Protein AF-A0A094JUB4-F1 (afdb_monomer_lite)

Sequence (177 aa):
MAPSSVPGLPHYHGRQYYSEINLELSYKVVDAVLDLVQTSGHVGSYTIAPINEAVGSNDLRTLGTDAALSQKAADWLLKYILGTIERVAAANPNILIMLQGSFRGEAFLAPKLPLSANLVIDTHIYYFAGRACDSDSVPLILEDVKHAQGSHTFPVMIGEWSIETEFNNRRDSRKQI

Foldseek 3Di:
DDDDDDPDDDPPPLVCFPDPVNLVVLVVVLLVVLVCLVPVVCVVVDAAASDDQDFNDPPPLCQLHPSRADPSRLVRVLVSVQSSQVSCVVSPQSHEYEYERNNPADQVCLVSDDLSHRYEYEHEDEAQDNNQDELVRQVCVVVVVVVNCHPVSHHYDDPYYDPAHNPHRDPVSVVVD

Structure (mmCIF, N/CA/C/O backbone):
data_AF-A0A094JUB4-F1
#
_entry.id   AF-A0A094JUB4-F1
#
loop_
_atom_site.group_PDB
_atom_site.id
_atom_site.type_symbol
_atom_site.label_atom_id
_atom_site.label_alt_id
_atom_site.label_comp_id
_atom_site.label_asym_id
_atom_site.label_entity_id
_atom_site.label_seq_id
_atom_site.pdbx_PDB_ins_code
_atom_site.Cartn_x
_atom_site.Cartn_y
_atom_site.Cartn_z
_atom_site.occupancy
_atom_site.B_iso_or_equiv
_atom_site.auth_seq_id
_atom_site.auth_comp_id
_atom_site.auth_asym_id
_atom_site.auth_atom_id
_atom_site.pdbx_PDB_model_num
ATOM 1 N N . MET A 1 1 ? -1.040 30.674 -0.600 1.00 32.66 1 MET A N 1
ATOM 2 C CA . MET A 1 1 ? -1.151 30.739 -2.074 1.00 32.66 1 MET A CA 1
ATOM 3 C C . MET A 1 1 ? -0.977 29.334 -2.613 1.00 32.66 1 MET A C 1
ATOM 5 O O . MET A 1 1 ? 0.078 28.755 -2.396 1.00 32.66 1 MET A O 1
ATOM 9 N N . ALA A 1 2 ? -2.013 28.759 -3.224 1.00 30.91 2 ALA A N 1
ATOM 10 C CA . ALA A 1 2 ? -1.868 27.511 -3.969 1.00 30.91 2 ALA A CA 1
ATOM 11 C C . ALA A 1 2 ? -1.143 27.814 -5.294 1.00 30.91 2 ALA A C 1
ATOM 13 O O . ALA A 1 2 ? -1.465 28.836 -5.906 1.00 30.91 2 ALA A O 1
ATOM 14 N N . PRO A 1 3 ? -0.174 26.997 -5.739 1.00 43.12 3 PRO A N 1
ATOM 15 C CA . PRO A 1 3 ? 0.448 27.214 -7.034 1.00 43.12 3 PRO A CA 1
ATOM 16 C C . PRO A 1 3 ? -0.572 26.959 -8.150 1.00 43.12 3 PRO A C 1
ATOM 18 O O . PRO A 1 3 ? -1.380 26.028 -8.089 1.00 43.12 3 PRO A O 1
ATOM 21 N N . SER A 1 4 ? -0.547 27.846 -9.140 1.00 37.78 4 SER A N 1
ATOM 22 C CA . SER A 1 4 ? -1.391 27.837 -10.328 1.00 37.78 4 SER A CA 1
ATOM 23 C C . SER A 1 4 ? -1.180 26.566 -11.152 1.00 37.78 4 SER A C 1
ATOM 25 O O . SER A 1 4 ? -0.055 26.135 -11.397 1.00 37.78 4 SER A O 1
ATOM 27 N N . SER A 1 5 ? -2.280 25.968 -11.606 1.00 39.31 5 SER A N 1
ATOM 28 C CA . SER A 1 5 ? -2.264 24.876 -12.576 1.00 39.31 5 SER A CA 1
ATOM 29 C C . SER A 1 5 ? -1.819 25.393 -13.944 1.00 39.31 5 SER A C 1
ATOM 31 O O . SER A 1 5 ? -2.438 26.312 -14.483 1.00 39.31 5 SER A O 1
ATOM 33 N N . VAL A 1 6 ? -0.784 24.782 -14.519 1.00 37.06 6 VAL A N 1
ATOM 34 C CA . VAL A 1 6 ? -0.421 24.959 -15.932 1.00 37.06 6 VAL A CA 1
ATOM 35 C C . VAL A 1 6 ? -1.463 24.221 -16.792 1.00 37.06 6 VAL A C 1
ATOM 37 O O . VAL A 1 6 ? -1.716 23.043 -16.527 1.00 37.06 6 VAL A O 1
ATOM 40 N N . PRO A 1 7 ? -2.099 24.860 -17.791 1.00 32.84 7 PRO A N 1
ATOM 41 C CA . PRO A 1 7 ? -3.055 24.185 -18.668 1.00 32.84 7 PRO A CA 1
ATOM 42 C C . PRO A 1 7 ? -2.325 23.220 -19.617 1.00 32.84 7 PRO A C 1
ATOM 44 O O . PRO A 1 7 ? -1.373 23.631 -20.276 1.00 32.84 7 PRO A O 1
ATOM 47 N N . GLY A 1 8 ? -2.780 21.965 -19.718 1.00 33.75 8 GLY A N 1
ATOM 48 C CA . GLY A 1 8 ? -2.352 21.030 -20.776 1.00 33.75 8 GLY A CA 1
ATOM 49 C C . GLY A 1 8 ? -1.717 19.706 -20.334 1.00 33.75 8 GLY A C 1
ATOM 50 O O . GLY A 1 8 ? -1.423 18.879 -21.190 1.00 33.75 8 GLY A O 1
ATOM 51 N N . LEU A 1 9 ? -1.540 19.461 -19.035 1.00 35.66 9 LEU A N 1
ATOM 52 C CA . LEU A 1 9 ? -1.215 18.129 -18.506 1.00 35.66 9 LEU A CA 1
ATOM 53 C C . LEU A 1 9 ? -2.495 17.483 -17.950 1.00 35.66 9 LEU A C 1
ATOM 55 O O . LEU A 1 9 ? -3.328 18.220 -17.408 1.00 35.66 9 LEU A O 1
ATOM 59 N N . PRO A 1 10 ? -2.683 16.148 -18.066 1.00 36.50 10 PRO A N 1
ATOM 60 C CA . PRO A 1 10 ? -3.778 15.462 -17.382 1.00 36.50 10 PRO A CA 1
ATOM 61 C C . PRO A 1 10 ? -3.765 15.915 -15.925 1.00 36.50 10 PRO A C 1
ATOM 63 O O . PRO A 1 10 ? -2.688 16.026 -15.340 1.00 36.50 10 PRO A O 1
ATOM 66 N N . HIS A 1 11 ? -4.931 16.286 -15.394 1.00 37.84 11 HIS A N 1
ATOM 67 C CA . HIS A 1 11 ? -5.073 16.928 -14.091 1.00 37.84 11 HIS A CA 1
ATOM 68 C C . HIS A 1 11 ? -4.359 16.118 -13.000 1.00 37.84 11 HIS A C 1
ATOM 70 O O . HIS A 1 11 ? -4.930 15.215 -12.398 1.00 37.84 11 HIS A O 1
ATOM 76 N N . TYR A 1 12 ? -3.092 16.441 -12.743 1.00 47.91 12 TYR A N 1
ATOM 77 C CA . TYR A 1 12 ? -2.316 15.819 -11.686 1.00 47.91 12 TYR A CA 1
ATOM 78 C C . TYR A 1 12 ? -2.873 16.367 -10.376 1.00 47.91 12 TYR A C 1
ATOM 80 O O . TYR A 1 12 ? -2.586 17.494 -9.964 1.00 47.91 12 TYR A O 1
ATOM 88 N N . HIS A 1 13 ? -3.733 15.590 -9.725 1.00 60.84 13 HIS A N 1
ATOM 89 C CA . HIS A 1 13 ? -4.287 15.926 -8.419 1.00 60.84 13 HIS A CA 1
ATOM 90 C C . HIS A 1 13 ? -3.262 15.632 -7.306 1.00 60.84 13 HIS A C 1
ATOM 92 O O . HIS A 1 13 ? -3.573 14.993 -6.311 1.00 60.84 13 HIS A O 1
ATOM 98 N N . GLY A 1 14 ? -2.040 16.171 -7.416 1.00 59.00 14 GLY A N 1
ATOM 99 C CA . GLY A 1 14 ? -0.981 16.064 -6.395 1.00 59.00 14 GLY A CA 1
ATOM 100 C C . GLY A 1 14 ? -1.238 16.884 -5.119 1.00 59.00 14 GLY A C 1
ATOM 101 O O . GLY A 1 14 ? -0.355 17.035 -4.280 1.00 59.00 14 GLY A O 1
ATOM 102 N N . ARG A 1 15 ? -2.448 17.442 -4.959 1.00 65.94 15 ARG A N 1
ATOM 103 C CA . ARG A 1 15 ? -2.839 18.295 -3.821 1.00 65.94 15 ARG A CA 1
ATOM 104 C C . ARG A 1 15 ? -3.060 17.514 -2.522 1.00 65.94 15 ARG A C 1
ATOM 106 O O . ARG A 1 15 ? -3.370 18.127 -1.505 1.00 65.94 15 ARG A O 1
ATOM 113 N N . GLN A 1 16 ? -2.929 16.190 -2.547 1.00 72.81 16 GLN A N 1
ATOM 114 C CA . GLN A 1 16 ? -3.158 15.340 -1.379 1.00 72.81 16 GLN A CA 1
ATOM 115 C C . GLN A 1 16 ? -2.091 15.529 -0.291 1.00 72.81 16 GLN A C 1
ATOM 117 O O . GLN A 1 16 ? -2.392 15.445 0.899 1.00 72.81 16 GLN A O 1
ATOM 122 N N . TYR A 1 17 ? -0.853 15.840 -0.681 1.00 84.75 17 TYR A N 1
ATOM 123 C CA . TYR A 1 17 ? 0.238 16.050 0.266 1.00 84.75 17 TYR A CA 1
ATOM 124 C C . TYR A 1 17 ? 0.184 17.432 0.911 1.00 84.75 17 TYR A C 1
ATOM 126 O O . TYR A 1 17 ? -0.164 18.427 0.274 1.00 84.75 17 TYR A O 1
ATOM 134 N N . TYR A 1 18 ? 0.603 17.491 2.176 1.00 91.19 18 TYR A N 1
ATOM 135 C CA . TYR A 1 18 ? 0.784 18.731 2.942 1.00 91.19 18 TYR A CA 1
ATOM 136 C C . TYR A 1 18 ? -0.488 19.581 3.091 1.00 91.19 18 TYR A C 1
ATOM 138 O O . TYR A 1 18 ? -0.417 20.790 3.305 1.00 91.19 18 TYR A O 1
ATOM 146 N N . SER A 1 19 ? -1.654 18.948 2.968 1.00 93.38 19 SER A N 1
ATOM 147 C CA . SER A 1 19 ? -2.963 19.570 3.131 1.00 93.38 19 SER A CA 1
ATOM 148 C C . SER A 1 19 ? -3.697 18.881 4.271 1.00 93.38 19 SER A C 1
ATOM 150 O O . SER A 1 19 ? -4.192 17.767 4.110 1.00 93.38 19 SER A O 1
ATOM 152 N N . GLU A 1 20 ? -3.783 19.548 5.421 1.00 94.19 20 GLU A N 1
ATOM 153 C CA . GLU A 1 20 ? -4.537 19.031 6.572 1.00 94.19 20 GLU A CA 1
ATOM 154 C C . GLU A 1 20 ? -6.017 18.831 6.219 1.00 94.19 20 GLU A C 1
ATOM 156 O O . GLU A 1 20 ? -6.621 17.847 6.617 1.00 94.19 20 GLU A O 1
ATOM 161 N N . ILE A 1 21 ? -6.589 19.698 5.375 1.00 94.75 21 ILE A N 1
ATOM 162 C CA . ILE A 1 21 ? -7.970 19.542 4.896 1.00 94.75 21 ILE A CA 1
ATOM 163 C C . ILE A 1 21 ? -8.133 18.224 4.130 1.00 94.75 21 ILE A C 1
ATOM 165 O O . ILE A 1 21 ? -9.091 17.494 4.368 1.00 94.75 21 ILE A O 1
ATOM 169 N N . ASN A 1 22 ? -7.206 17.895 3.226 1.00 94.06 22 ASN A N 1
ATOM 170 C CA . ASN A 1 22 ? -7.299 16.653 2.453 1.00 94.06 22 ASN A CA 1
ATOM 171 C C . ASN A 1 22 ? -7.006 15.425 3.313 1.00 94.06 22 ASN A C 1
ATOM 173 O O . ASN A 1 22 ? -7.609 14.377 3.091 1.00 94.06 22 ASN A O 1
ATOM 177 N N . LEU A 1 23 ? -6.127 15.556 4.308 1.00 94.88 23 LEU A N 1
ATOM 178 C CA . LEU A 1 23 ? -5.876 14.504 5.286 1.00 94.88 23 LEU A CA 1
ATOM 179 C C . LEU A 1 23 ? -7.145 14.193 6.092 1.00 94.88 23 LEU A C 1
ATOM 181 O O . LEU A 1 23 ? -7.569 13.043 6.138 1.00 94.88 23 LEU A O 1
ATOM 185 N N . GLU A 1 24 ? -7.806 15.218 6.631 1.00 96.81 24 GLU A N 1
ATOM 186 C CA . GLU A 1 24 ? -9.068 15.068 7.363 1.00 96.81 24 GLU A CA 1
ATOM 187 C C . GLU A 1 24 ? -10.188 14.496 6.486 1.00 96.81 24 GLU A C 1
ATOM 189 O O . GLU A 1 24 ? -10.958 13.642 6.923 1.00 96.81 24 GLU A O 1
ATOM 194 N N . LEU A 1 25 ? -10.278 14.916 5.221 1.00 97.06 25 LEU A N 1
ATOM 195 C CA . LEU A 1 25 ? -11.221 14.317 4.273 1.00 97.06 25 LEU A CA 1
ATOM 196 C C . LEU A 1 25 ? -10.901 12.843 3.997 1.00 97.06 25 LEU A C 1
ATOM 198 O O . LEU A 1 25 ? -11.825 12.039 3.909 1.00 97.06 25 LEU A O 1
ATOM 202 N N . SER A 1 26 ? -9.621 12.477 3.910 1.00 97.06 26 SER A N 1
ATOM 203 C CA . SER A 1 26 ? -9.208 11.077 3.736 1.00 97.06 26 SER A CA 1
ATOM 204 C C . SER A 1 26 ? -9.620 10.235 4.941 1.00 97.06 26 SER A C 1
ATOM 206 O O . SER A 1 26 ? -10.167 9.151 4.768 1.00 97.06 26 SER A O 1
ATOM 208 N N . TYR A 1 27 ? -9.463 10.757 6.161 1.00 98.50 27 TYR A N 1
ATOM 209 C CA . TYR A 1 27 ? -9.940 10.072 7.362 1.00 98.50 27 TYR A CA 1
ATOM 210 C C . TYR A 1 27 ? -11.455 9.894 7.389 1.00 98.50 27 TYR A C 1
ATOM 212 O O . TYR A 1 27 ? -11.918 8.815 7.736 1.00 98.50 27 TYR A O 1
ATOM 220 N N . LYS A 1 28 ? -12.236 10.881 6.938 1.00 98.50 28 LYS A N 1
ATOM 221 C CA . LYS A 1 28 ? -13.693 10.709 6.810 1.00 98.50 28 LYS A CA 1
ATOM 222 C C . LYS A 1 28 ? -14.071 9.602 5.827 1.00 98.50 28 LYS A C 1
ATOM 224 O O . LYS A 1 28 ? -15.065 8.917 6.043 1.00 98.50 28 LYS A O 1
ATOM 229 N N . VAL A 1 29 ? -13.299 9.426 4.753 1.00 98.38 29 VAL A N 1
ATOM 230 C CA . VAL A 1 29 ? -13.498 8.313 3.812 1.00 98.38 29 VAL A CA 1
ATOM 231 C C . VAL A 1 29 ? -13.168 6.980 4.482 1.00 98.38 29 VAL A C 1
ATOM 233 O O . VAL A 1 29 ? -13.961 6.051 4.369 1.00 98.38 29 VAL A O 1
ATOM 236 N N . VAL A 1 30 ? -12.058 6.894 5.222 1.00 98.50 30 VAL A N 1
ATOM 237 C CA . VAL A 1 30 ? -11.712 5.701 6.016 1.00 98.50 30 VAL A CA 1
ATOM 238 C C . VAL A 1 30 ? -12.828 5.362 7.003 1.00 98.50 30 VAL A C 1
ATOM 240 O O . VAL A 1 30 ? -13.279 4.222 7.026 1.00 98.50 30 VAL A O 1
ATOM 243 N N . ASP A 1 31 ? -13.313 6.343 7.766 1.00 98.62 31 ASP A N 1
ATOM 244 C CA . ASP A 1 31 ? -14.377 6.151 8.754 1.00 98.62 31 ASP A CA 1
ATOM 245 C C . ASP A 1 31 ? -15.679 5.654 8.089 1.00 98.62 31 ASP A C 1
ATOM 247 O O . ASP A 1 31 ? -16.347 4.767 8.615 1.00 98.62 31 ASP A O 1
ATOM 251 N N . ALA A 1 32 ? -16.021 6.158 6.898 1.00 98.56 32 ALA A N 1
ATOM 252 C CA . ALA A 1 32 ? -17.194 5.702 6.148 1.00 98.56 32 ALA A CA 1
ATOM 253 C C . ALA A 1 32 ? -17.040 4.272 5.591 1.00 98.56 32 ALA A C 1
ATOM 255 O O . ALA A 1 32 ? -17.988 3.488 5.622 1.00 98.56 32 ALA A O 1
ATOM 256 N N . VAL A 1 33 ? -15.853 3.909 5.091 1.00 98.38 33 VAL A N 1
ATOM 257 C CA . VAL A 1 33 ? -15.556 2.531 4.652 1.00 98.38 33 VAL A CA 1
ATOM 258 C C . VAL A 1 33 ? -15.597 1.571 5.840 1.00 98.38 33 VAL A C 1
ATOM 260 O O . VAL A 1 33 ? -16.118 0.464 5.728 1.00 98.38 33 VAL A O 1
ATOM 263 N N . LEU A 1 34 ? -15.080 2.002 6.986 1.00 98.00 34 LEU A N 1
ATOM 264 C CA . LEU A 1 34 ? -15.097 1.238 8.222 1.00 98.00 34 LEU A CA 1
ATOM 265 C C . LEU A 1 34 ? -16.526 0.974 8.703 1.00 98.00 34 LEU A C 1
ATOM 267 O O . LEU A 1 34 ? -16.841 -0.165 9.039 1.00 98.00 34 LEU A O 1
ATOM 271 N N . ASP A 1 35 ? -17.399 1.982 8.663 1.00 98.06 35 ASP A N 1
ATOM 272 C CA . ASP A 1 35 ? -18.823 1.824 8.978 1.00 98.06 35 ASP A CA 1
ATOM 273 C C . ASP A 1 35 ? -19.508 0.823 8.034 1.00 98.06 35 ASP A C 1
ATOM 275 O O . ASP A 1 35 ? -20.202 -0.088 8.489 1.00 98.06 35 ASP A O 1
ATOM 279 N N . LEU A 1 36 ? -19.234 0.904 6.726 1.00 97.94 36 LEU A N 1
ATOM 280 C CA . LEU A 1 36 ? -19.737 -0.062 5.743 1.00 97.94 36 LEU A CA 1
ATOM 281 C C . LEU A 1 36 ? -19.295 -1.497 6.071 1.00 97.94 36 LEU A C 1
ATOM 283 O O . LEU A 1 36 ? -20.113 -2.416 6.076 1.00 97.94 36 LEU A O 1
ATOM 287 N N . VAL A 1 37 ? -18.006 -1.703 6.356 1.00 98.25 37 VAL A N 1
ATOM 288 C CA . VAL A 1 37 ? -17.474 -3.029 6.703 1.00 98.25 37 VAL A CA 1
ATOM 289 C C . VAL A 1 37 ? -18.098 -3.532 8.003 1.00 98.25 37 VAL A C 1
ATOM 291 O O . VAL A 1 37 ? -18.557 -4.675 8.057 1.00 98.25 37 VAL A O 1
ATOM 294 N N . GLN A 1 38 ? -18.167 -2.686 9.030 1.00 96.56 38 GLN A N 1
ATOM 295 C CA . GLN A 1 38 ? -18.688 -3.035 10.351 1.00 96.56 38 GLN A CA 1
ATOM 296 C C . GLN A 1 38 ? -20.175 -3.416 10.302 1.00 96.56 38 GLN A C 1
ATOM 298 O O . GLN A 1 38 ? -20.603 -4.342 10.991 1.00 96.56 38 GLN A O 1
ATOM 303 N N . THR A 1 39 ? -20.955 -2.731 9.466 1.00 97.31 39 THR A N 1
ATOM 304 C CA . THR A 1 39 ? -22.404 -2.944 9.325 1.00 97.31 39 THR A CA 1
ATOM 305 C C . THR A 1 39 ? -22.774 -3.991 8.271 1.00 97.31 39 THR A C 1
ATOM 307 O O . THR A 1 39 ? -23.941 -4.362 8.165 1.00 97.31 39 THR A O 1
ATOM 310 N N . SER A 1 40 ? -21.796 -4.543 7.543 1.00 97.50 40 SER A N 1
ATOM 311 C CA . SER A 1 40 ? -22.020 -5.525 6.469 1.00 97.50 40 SER A CA 1
ATOM 312 C C . SER A 1 40 ? -22.626 -6.863 6.920 1.00 97.50 40 SER A C 1
ATOM 314 O O . SER A 1 40 ? -23.091 -7.636 6.086 1.00 97.50 40 SER A O 1
ATOM 316 N N . GLY A 1 41 ? -22.555 -7.194 8.215 1.00 96.44 41 GLY A N 1
ATOM 317 C CA . GLY A 1 41 ? -22.844 -8.540 8.731 1.00 96.44 41 GLY A CA 1
ATOM 318 C C . GLY A 1 41 ? -21.758 -9.583 8.419 1.00 96.44 41 GLY A C 1
ATOM 319 O O . GLY A 1 41 ? -21.845 -10.715 8.892 1.00 96.44 41 GLY A O 1
ATOM 320 N N . HIS A 1 42 ? -20.709 -9.202 7.678 1.00 96.69 42 HIS A N 1
ATOM 321 C CA . HIS A 1 42 ? -19.646 -10.078 7.181 1.00 96.69 42 HIS A CA 1
ATOM 322 C C . HIS A 1 42 ? -18.256 -9.446 7.341 1.00 96.69 42 HIS A C 1
ATOM 324 O O . HIS A 1 42 ? -17.430 -9.509 6.438 1.00 96.69 42 HIS A O 1
ATOM 330 N N . VAL A 1 43 ? -17.970 -8.849 8.503 1.00 95.94 43 VAL A N 1
ATOM 331 C CA . VAL A 1 43 ? -16.712 -8.121 8.780 1.00 95.94 43 VAL A CA 1
ATOM 332 C C . VAL A 1 43 ? -15.458 -8.906 8.365 1.00 95.94 43 VAL A C 1
ATOM 334 O O . VAL A 1 43 ? -14.559 -8.348 7.744 1.00 95.94 43 VAL A O 1
ATOM 337 N N . GLY A 1 44 ? -15.416 -10.213 8.646 1.00 95.19 44 GLY A N 1
ATOM 338 C CA . GLY A 1 44 ? -14.281 -11.083 8.307 1.00 95.19 44 GLY A CA 1
ATOM 339 C C . GLY A 1 44 ? -14.090 -11.367 6.810 1.00 95.19 44 GLY A C 1
ATOM 340 O O . GLY A 1 44 ? -13.142 -12.053 6.446 1.00 95.19 44 GLY A O 1
ATOM 341 N N . SER A 1 45 ? -14.978 -10.876 5.945 1.00 97.44 45 SER A N 1
ATOM 342 C CA . SER A 1 45 ? -14.882 -11.000 4.485 1.00 97.44 45 SER A CA 1
ATOM 343 C C . SER A 1 45 ? -14.231 -9.786 3.819 1.00 97.44 45 SER A C 1
ATOM 345 O O . SER A 1 45 ? -14.082 -9.782 2.599 1.00 97.44 45 SER A O 1
ATOM 347 N N . TYR A 1 46 ? -13.848 -8.766 4.593 1.00 98.06 46 TYR A N 1
ATOM 348 C CA . TYR A 1 46 ? -13.296 -7.518 4.073 1.00 98.06 46 TYR A CA 1
ATOM 349 C C . TYR A 1 46 ? -11.879 -7.252 4.574 1.00 98.06 46 TYR A C 1
ATOM 351 O O . TYR A 1 46 ? -11.467 -7.659 5.658 1.00 98.06 46 TYR A O 1
ATOM 359 N N . THR A 1 47 ? -11.139 -6.509 3.763 1.00 98.31 47 THR A N 1
ATOM 360 C CA . THR A 1 47 ? -9.845 -5.913 4.092 1.00 98.31 47 THR A CA 1
ATOM 361 C C . THR A 1 47 ? -9.871 -4.478 3.583 1.00 98.31 47 THR A C 1
ATOM 363 O O . THR A 1 47 ? -10.374 -4.226 2.488 1.00 98.31 47 THR A O 1
ATOM 366 N N . ILE A 1 48 ? -9.385 -3.529 4.381 1.00 98.25 48 ILE A N 1
ATOM 367 C CA . ILE A 1 48 ? -9.400 -2.107 4.020 1.00 98.25 48 ILE A CA 1
ATOM 368 C C . ILE A 1 48 ? -8.046 -1.734 3.414 1.00 98.25 48 ILE A C 1
ATOM 370 O O . ILE A 1 48 ? -7.032 -1.798 4.104 1.00 98.25 48 ILE A O 1
ATOM 374 N N . ALA A 1 49 ? -8.046 -1.307 2.149 1.00 98.25 49 ALA A N 1
ATOM 375 C CA . ALA A 1 49 ? -6.894 -0.716 1.467 1.00 98.25 49 ALA A CA 1
ATOM 376 C C . ALA A 1 49 ? -7.085 0.813 1.369 1.00 98.25 49 ALA A C 1
ATOM 378 O O . ALA A 1 49 ? -7.826 1.289 0.507 1.00 98.25 49 ALA A O 1
ATOM 379 N N . PRO A 1 50 ? -6.503 1.610 2.285 1.00 97.31 50 PRO A N 1
ATOM 380 C CA . PRO A 1 50 ? -6.870 3.016 2.468 1.00 97.31 50 PRO A CA 1
ATOM 381 C C . PRO A 1 50 ? -6.188 3.969 1.474 1.00 97.31 50 PRO A C 1
ATOM 383 O O . PRO A 1 50 ? -6.516 5.155 1.440 1.00 97.31 50 PRO A O 1
ATOM 386 N N . ILE A 1 51 ? -5.196 3.497 0.718 1.00 95.88 51 ILE A N 1
ATOM 387 C CA . ILE A 1 51 ? -4.444 4.282 -0.261 1.00 95.88 51 ILE A CA 1
ATOM 388 C C . ILE A 1 51 ? -3.830 3.359 -1.307 1.00 95.88 51 ILE A C 1
A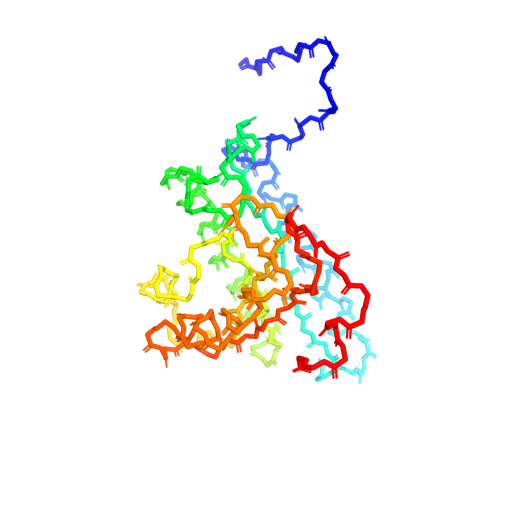TOM 390 O O . ILE A 1 51 ? -3.491 2.223 -0.994 1.00 95.88 51 ILE A O 1
ATOM 394 N N . ASN A 1 52 ? -3.678 3.873 -2.526 1.00 97.00 52 ASN A N 1
ATOM 395 C CA . ASN A 1 52 ? -3.066 3.172 -3.645 1.00 97.00 52 ASN A CA 1
ATOM 396 C C . ASN A 1 52 ? -1.941 4.015 -4.251 1.00 97.00 52 ASN A C 1
ATOM 398 O O . ASN A 1 52 ? -2.146 5.207 -4.484 1.00 97.00 52 ASN A O 1
ATOM 402 N N . GLU A 1 53 ? -0.790 3.389 -4.498 1.00 95.06 53 GLU A N 1
ATOM 403 C CA . GLU A 1 53 ? 0.377 3.926 -5.216 1.00 95.06 53 GLU A CA 1
ATOM 404 C C . GLU A 1 53 ? 0.643 5.415 -4.962 1.00 95.06 53 GLU A C 1
ATOM 406 O O . GLU A 1 53 ? 0.652 6.253 -5.864 1.00 95.06 53 GLU A O 1
ATOM 411 N N . ALA A 1 54 ? 0.841 5.773 -3.695 1.00 94.00 54 ALA A N 1
ATOM 412 C CA . ALA A 1 54 ? 1.067 7.159 -3.313 1.00 94.00 54 ALA A CA 1
ATOM 413 C C . ALA A 1 54 ? 2.344 7.709 -3.987 1.00 94.00 54 ALA A C 1
ATOM 415 O O . ALA A 1 54 ? 3.457 7.288 -3.662 1.00 94.00 54 ALA A O 1
ATOM 416 N N . VAL A 1 55 ? 2.199 8.669 -4.907 1.00 92.81 55 VAL A N 1
ATOM 417 C CA . VAL A 1 55 ? 3.308 9.282 -5.659 1.00 92.81 55 VAL A CA 1
ATOM 418 C C . VAL A 1 55 ? 3.395 10.787 -5.443 1.00 92.81 55 VAL A C 1
ATOM 420 O O . VAL A 1 55 ? 2.401 11.505 -5.492 1.00 92.81 55 VAL A O 1
ATOM 42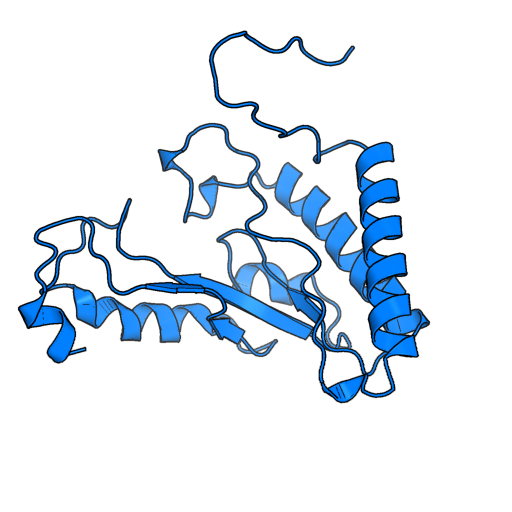3 N N . GLY A 1 56 ? 4.614 11.281 -5.232 1.00 88.06 56 GLY A N 1
ATOM 424 C CA . GLY A 1 56 ? 4.911 12.708 -5.069 1.00 88.06 56 GLY A CA 1
ATOM 425 C C . GLY A 1 56 ? 5.742 13.309 -6.206 1.00 88.06 56 GLY A C 1
ATOM 426 O O . GLY A 1 56 ? 5.989 14.514 -6.198 1.00 88.06 56 GLY A O 1
ATOM 427 N N . SER A 1 57 ? 6.205 12.486 -7.148 1.00 86.75 57 SER A N 1
ATOM 428 C CA . SER A 1 57 ? 6.985 12.901 -8.312 1.00 86.75 57 SER A CA 1
ATOM 429 C C . SER A 1 57 ? 6.084 13.173 -9.520 1.00 86.75 57 SER A C 1
ATOM 431 O O . SER A 1 57 ? 5.163 12.411 -9.806 1.00 86.75 57 SER A O 1
ATOM 433 N N . ASN A 1 58 ? 6.386 14.244 -10.258 1.00 86.00 58 ASN A N 1
ATOM 434 C CA . ASN A 1 58 ? 5.779 14.516 -11.568 1.00 86.00 58 ASN A CA 1
ATOM 435 C C . ASN A 1 58 ? 6.574 13.874 -12.718 1.00 86.00 58 ASN A C 1
ATOM 437 O O . ASN A 1 58 ? 6.175 13.974 -13.876 1.00 86.00 58 ASN A O 1
ATOM 441 N N . ASP A 1 59 ? 7.722 13.260 -12.420 1.00 88.62 59 ASP A N 1
ATOM 442 C CA . ASP A 1 59 ? 8.509 12.534 -13.406 1.00 88.62 59 ASP A CA 1
ATOM 443 C C . ASP A 1 59 ? 8.006 11.093 -13.501 1.00 88.62 59 ASP A C 1
ATOM 445 O O . ASP A 1 59 ? 8.315 10.258 -12.649 1.00 88.62 59 ASP A O 1
ATOM 449 N N . LEU A 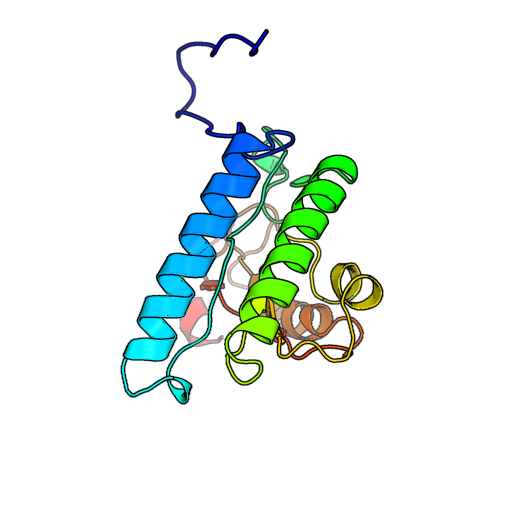1 60 ? 7.249 10.793 -14.555 1.00 87.25 60 LEU A N 1
ATOM 450 C CA . LEU A 1 60 ? 6.688 9.460 -14.790 1.00 87.25 60 LEU A CA 1
ATOM 451 C C . LEU A 1 60 ? 7.755 8.361 -14.868 1.00 87.25 60 LEU A C 1
ATOM 453 O O . LEU A 1 60 ? 7.452 7.213 -14.571 1.00 87.25 60 LEU A O 1
ATOM 457 N N . ARG A 1 61 ? 9.012 8.695 -15.189 1.00 89.50 61 ARG A N 1
ATOM 458 C CA . ARG A 1 61 ? 10.120 7.724 -15.213 1.00 89.50 61 ARG A CA 1
ATOM 459 C C . ARG A 1 61 ? 10.476 7.194 -13.823 1.00 89.50 61 ARG A C 1
ATOM 461 O O . ARG A 1 61 ? 11.197 6.212 -13.717 1.00 89.50 61 ARG A O 1
ATOM 468 N N . THR A 1 62 ? 10.015 7.868 -12.769 1.00 91.25 62 THR A N 1
ATOM 469 C CA . THR A 1 62 ? 10.222 7.442 -11.379 1.00 91.25 62 THR A CA 1
ATOM 470 C C . THR A 1 62 ? 9.120 6.518 -10.867 1.00 91.25 62 THR A C 1
ATOM 472 O O . THR A 1 62 ? 9.314 5.891 -9.827 1.00 91.25 62 THR A O 1
ATOM 475 N N . LEU A 1 63 ? 7.985 6.414 -11.569 1.00 91.88 63 LEU A N 1
ATOM 476 C CA . LEU A 1 63 ? 6.886 5.519 -11.203 1.00 91.88 63 LEU A CA 1
ATOM 477 C C . LEU A 1 63 ? 7.377 4.064 -11.181 1.00 91.88 63 LEU A C 1
ATOM 479 O O . LEU A 1 63 ? 8.184 3.679 -12.022 1.00 91.88 63 LEU A O 1
ATOM 483 N N . GLY A 1 64 ? 6.925 3.266 -10.212 1.00 92.25 64 GLY A N 1
ATOM 484 C CA . GLY A 1 64 ? 7.446 1.908 -10.025 1.00 92.25 64 GLY A CA 1
ATOM 485 C C . GLY A 1 64 ? 8.743 1.829 -9.212 1.00 92.25 64 GLY A C 1
ATOM 486 O O . GLY A 1 64 ? 9.252 0.735 -9.002 1.00 92.25 64 GLY A O 1
ATOM 487 N N . THR A 1 65 ? 9.296 2.961 -8.754 1.00 92.75 65 THR A N 1
ATOM 488 C CA . THR A 1 65 ? 10.573 3.009 -8.020 1.00 92.75 65 THR A CA 1
ATOM 489 C C . THR A 1 65 ? 10.473 3.831 -6.736 1.00 92.75 65 THR A C 1
ATOM 491 O O . THR A 1 65 ? 9.605 4.697 -6.598 1.00 92.75 65 THR A O 1
ATOM 494 N N . ASP A 1 66 ? 11.436 3.657 -5.829 1.00 92.94 66 ASP A N 1
ATOM 495 C CA . ASP A 1 66 ? 11.577 4.452 -4.600 1.00 92.94 66 ASP A CA 1
ATOM 496 C C . ASP A 1 66 ? 11.592 5.972 -4.829 1.00 92.94 66 ASP A C 1
ATOM 498 O O . ASP A 1 66 ? 11.221 6.746 -3.935 1.00 92.94 66 ASP A O 1
ATOM 502 N N . ALA A 1 67 ? 12.026 6.407 -6.018 1.00 93.75 67 ALA A N 1
ATOM 503 C CA . ALA A 1 67 ? 12.107 7.810 -6.405 1.00 93.75 67 ALA A CA 1
ATOM 504 C C . ALA A 1 67 ? 10.734 8.437 -6.708 1.00 93.75 67 ALA A C 1
ATOM 506 O O . ALA A 1 67 ? 10.632 9.665 -6.758 1.00 93.75 67 ALA A O 1
ATOM 507 N N . ALA A 1 68 ? 9.672 7.634 -6.855 1.00 93.44 68 ALA A N 1
ATOM 508 C CA . ALA A 1 68 ? 8.311 8.131 -7.066 1.00 93.44 68 ALA A CA 1
ATOM 509 C C . ALA A 1 68 ? 7.800 8.976 -5.888 1.00 93.44 68 ALA A C 1
ATOM 511 O O . ALA A 1 68 ? 6.885 9.791 -6.044 1.00 93.44 68 ALA A O 1
ATOM 512 N N . LEU A 1 69 ? 8.388 8.795 -4.700 1.00 93.31 69 LEU A N 1
ATOM 513 C CA . LEU A 1 69 ? 7.987 9.466 -3.474 1.00 93.31 69 LEU A CA 1
ATOM 514 C C . LEU A 1 69 ? 9.210 10.013 -2.732 1.00 93.31 69 LEU A C 1
ATOM 516 O O . LEU A 1 69 ? 10.081 9.266 -2.297 1.00 93.31 69 LEU A O 1
ATOM 520 N N . SER A 1 70 ? 9.277 11.335 -2.554 1.00 93.25 70 SER A N 1
ATOM 521 C CA . SER A 1 70 ? 10.321 11.958 -1.721 1.00 93.25 70 SER A CA 1
ATOM 522 C C . SER A 1 70 ? 10.186 11.544 -0.251 1.00 93.25 70 SER A C 1
ATOM 524 O O . SER A 1 70 ? 9.087 11.226 0.199 1.00 93.25 70 SER A O 1
ATOM 526 N N . GLN A 1 71 ? 11.265 11.638 0.536 1.00 94.25 71 GLN A N 1
ATOM 527 C CA . GLN A 1 71 ? 11.200 11.317 1.969 1.00 94.25 71 GLN A CA 1
ATOM 528 C C . GLN A 1 71 ? 10.148 12.155 2.709 1.00 94.25 71 GLN A C 1
ATOM 530 O O . GLN A 1 71 ? 9.334 11.609 3.438 1.00 94.25 71 GLN A O 1
ATOM 535 N N . LYS A 1 72 ? 10.084 13.464 2.440 1.00 94.25 72 LYS A N 1
ATOM 536 C CA . LYS A 1 72 ? 9.084 14.359 3.043 1.00 94.25 72 LYS A CA 1
ATOM 537 C C . LYS A 1 72 ? 7.644 13.928 2.723 1.00 94.25 72 LYS A C 1
ATOM 539 O O . LYS A 1 72 ? 6.756 14.037 3.565 1.00 94.25 72 LYS A O 1
ATOM 544 N N . ALA A 1 73 ? 7.409 13.444 1.504 1.00 93.50 73 ALA A N 1
ATOM 545 C CA . ALA A 1 73 ? 6.100 12.946 1.095 1.00 93.50 73 ALA A CA 1
ATOM 546 C C . ALA A 1 73 ? 5.802 11.570 1.716 1.00 93.50 73 ALA A C 1
ATOM 548 O O . ALA A 1 73 ? 4.659 11.311 2.081 1.00 93.50 73 ALA A O 1
ATOM 549 N N . ALA A 1 74 ? 6.822 10.726 1.900 1.00 94.69 74 ALA A N 1
ATOM 550 C CA . ALA A 1 74 ? 6.717 9.464 2.627 1.00 94.69 74 ALA A CA 1
ATOM 551 C C . ALA A 1 74 ? 6.395 9.677 4.115 1.00 94.69 74 ALA A C 1
ATOM 553 O O . ALA A 1 74 ? 5.561 8.962 4.658 1.00 94.69 74 ALA A O 1
ATOM 554 N N . ASP A 1 75 ? 6.970 10.694 4.759 1.00 95.62 75 ASP A N 1
ATOM 555 C CA . ASP A 1 75 ? 6.646 11.042 6.148 1.00 95.62 75 ASP A CA 1
ATOM 556 C C . ASP A 1 75 ? 5.191 11.532 6.275 1.00 95.62 75 ASP A C 1
ATOM 558 O O . ASP A 1 75 ? 4.481 11.185 7.219 1.00 95.62 75 ASP A O 1
ATOM 562 N N . TRP A 1 76 ? 4.708 12.298 5.289 1.00 95.62 76 TRP A N 1
ATOM 563 C CA . TRP A 1 76 ? 3.300 12.704 5.225 1.00 95.62 76 TRP A CA 1
ATOM 564 C C . TRP A 1 76 ? 2.360 11.514 4.998 1.00 95.62 76 TRP A C 1
ATOM 566 O O . TRP A 1 76 ? 1.312 11.420 5.634 1.00 95.62 76 TRP A O 1
ATOM 576 N N . LEU A 1 77 ? 2.740 10.588 4.115 1.00 95.75 77 LEU A N 1
ATOM 577 C CA . LEU A 1 77 ? 2.019 9.335 3.906 1.00 95.75 77 LEU A CA 1
ATOM 578 C C . LEU A 1 77 ? 1.971 8.510 5.200 1.00 95.75 77 LEU A C 1
ATOM 580 O O . LEU A 1 77 ? 0.906 8.032 5.577 1.00 95.75 77 LEU A O 1
ATOM 584 N N . LEU A 1 78 ? 3.088 8.405 5.922 1.00 97.19 78 LEU A N 1
ATOM 585 C CA . LEU A 1 78 ? 3.149 7.701 7.201 1.00 97.19 78 LEU A CA 1
ATOM 586 C C . LEU A 1 78 ? 2.187 8.306 8.232 1.00 97.19 78 LEU A C 1
ATOM 588 O O . LEU A 1 78 ? 1.516 7.555 8.933 1.00 97.19 78 LEU A O 1
ATOM 592 N N . LYS A 1 79 ? 2.053 9.641 8.287 1.00 97.94 79 LYS A N 1
ATOM 593 C CA . LYS A 1 79 ? 1.052 10.307 9.143 1.00 97.94 79 LYS A CA 1
ATOM 594 C C . LYS A 1 79 ? -0.363 9.787 8.858 1.00 97.94 79 LYS A C 1
ATOM 596 O O . LYS A 1 79 ? -1.079 9.454 9.797 1.00 97.94 79 LYS A O 1
ATOM 601 N N . TYR A 1 80 ? -0.746 9.688 7.583 1.00 97.88 80 TYR A N 1
ATOM 602 C CA . TYR A 1 80 ? -2.045 9.138 7.174 1.00 97.88 80 TYR A CA 1
ATOM 603 C C . TYR A 1 80 ? -2.207 7.656 7.541 1.00 97.88 80 TYR A C 1
ATOM 605 O O . TYR A 1 80 ? -3.255 7.247 8.044 1.00 97.88 80 TYR A O 1
ATOM 613 N N . ILE A 1 81 ? -1.164 6.854 7.321 1.00 98.00 81 ILE A N 1
ATOM 614 C CA . ILE A 1 81 ? -1.164 5.418 7.627 1.00 98.00 81 ILE A CA 1
ATOM 615 C C . ILE A 1 81 ? -1.383 5.184 9.121 1.00 98.00 81 ILE A C 1
ATOM 617 O O . ILE A 1 81 ? -2.267 4.419 9.498 1.00 98.00 81 ILE A O 1
ATOM 621 N N . LEU A 1 82 ? -0.619 5.870 9.973 1.00 98.56 82 LEU A N 1
ATOM 622 C CA . LEU A 1 82 ? -0.727 5.723 11.423 1.00 98.56 82 LEU A CA 1
ATOM 623 C C . LEU A 1 82 ? -2.111 6.149 11.926 1.00 98.56 82 LEU A C 1
ATOM 625 O O . LEU A 1 82 ? -2.733 5.405 12.679 1.00 98.56 82 LEU A O 1
ATOM 629 N N . GLY A 1 83 ? -2.649 7.268 11.429 1.00 98.44 83 GLY A N 1
ATOM 630 C CA . GLY A 1 83 ? -4.011 7.684 11.772 1.00 98.44 83 GLY A CA 1
ATOM 631 C C . GLY A 1 83 ? -5.088 6.704 11.292 1.00 98.44 83 GLY A C 1
ATOM 632 O O . GLY A 1 83 ? -6.094 6.517 11.968 1.00 98.44 83 GLY A O 1
ATOM 633 N N . THR A 1 84 ? -4.881 6.028 10.158 1.00 98.44 84 THR A N 1
ATOM 634 C CA . 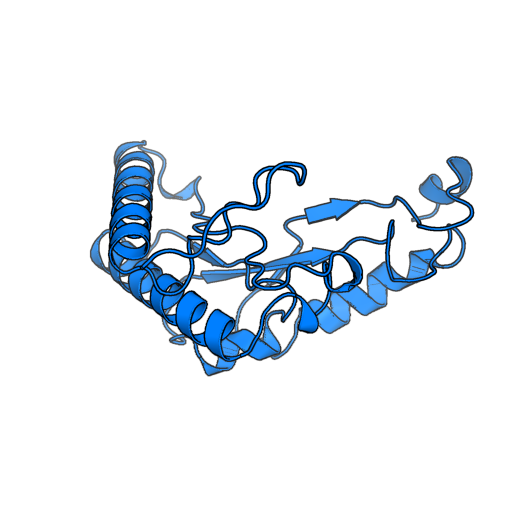THR A 1 84 ? -5.785 4.963 9.690 1.00 98.44 84 THR A CA 1
ATOM 635 C C . THR A 1 84 ? -5.734 3.748 10.615 1.00 98.44 84 THR A C 1
ATOM 637 O O . THR A 1 84 ? -6.782 3.234 11.003 1.00 98.44 84 THR A O 1
ATOM 640 N N . ILE A 1 85 ? -4.532 3.310 11.007 1.00 98.56 85 ILE A N 1
ATOM 641 C CA . ILE A 1 85 ? -4.343 2.190 11.941 1.00 98.56 85 ILE A CA 1
ATOM 642 C C . ILE A 1 85 ? -5.053 2.475 13.267 1.00 98.56 85 ILE A C 1
ATOM 644 O O . ILE A 1 85 ? -5.786 1.620 13.757 1.00 98.56 85 ILE A O 1
ATOM 648 N N . GLU A 1 86 ? -4.888 3.679 13.820 1.00 98.50 86 GLU A N 1
ATOM 649 C CA . GLU A 1 86 ? -5.553 4.092 15.061 1.00 98.50 86 GLU A CA 1
ATOM 650 C C . GLU A 1 86 ? -7.082 4.027 14.948 1.00 98.50 86 GLU A C 1
ATOM 652 O O . GLU A 1 86 ? -7.745 3.495 15.838 1.00 98.50 86 GLU A O 1
ATOM 657 N N . ARG A 1 87 ? -7.649 4.516 13.840 1.00 98.38 87 ARG A N 1
ATOM 658 C CA . ARG A 1 87 ? -9.102 4.519 13.597 1.00 98.38 87 ARG A CA 1
ATOM 659 C C . ARG A 1 87 ? -9.681 3.117 13.488 1.00 98.38 87 ARG A C 1
ATOM 661 O O . ARG A 1 87 ? -10.666 2.807 14.156 1.00 98.38 87 ARG A O 1
ATOM 668 N N . VAL A 1 88 ? -9.052 2.262 12.683 1.00 98.00 88 VAL A N 1
ATOM 669 C CA . VAL A 1 88 ? -9.488 0.870 12.511 1.00 98.00 88 VAL A CA 1
ATOM 670 C C . VAL A 1 88 ? -9.365 0.114 13.830 1.00 98.00 88 VAL A C 1
ATOM 672 O O . VAL A 1 88 ? -10.321 -0.537 14.240 1.00 98.00 88 VAL A O 1
ATOM 675 N N . ALA A 1 89 ? -8.244 0.254 14.544 1.00 97.62 89 ALA A N 1
ATOM 676 C CA . ALA A 1 89 ? -8.049 -0.396 15.837 1.00 97.62 89 ALA A CA 1
ATOM 677 C C . ALA A 1 89 ? -9.071 0.064 16.890 1.00 97.62 89 ALA A C 1
ATOM 679 O O . ALA A 1 89 ? -9.539 -0.756 17.678 1.00 97.62 89 ALA A O 1
ATOM 680 N N . ALA A 1 90 ? -9.437 1.350 16.893 1.00 97.44 90 ALA A N 1
ATOM 681 C CA . ALA A 1 90 ? -10.431 1.897 17.811 1.00 97.44 90 ALA A CA 1
ATOM 682 C C . ALA A 1 90 ? -11.854 1.392 17.526 1.00 97.44 90 ALA A C 1
ATOM 684 O O . ALA A 1 90 ? -12.618 1.175 18.466 1.00 97.44 90 ALA A O 1
ATOM 685 N N . ALA A 1 91 ? -12.221 1.201 16.256 1.00 96.81 91 ALA A N 1
ATOM 686 C CA . ALA A 1 91 ? -13.544 0.695 15.900 1.00 96.81 91 ALA A CA 1
ATOM 687 C C . ALA A 1 91 ? -13.633 -0.832 16.014 1.00 96.81 91 ALA A C 1
ATOM 689 O O . ALA A 1 91 ? -14.578 -1.359 16.601 1.00 96.81 91 ALA A O 1
ATOM 690 N N . ASN A 1 92 ? -12.666 -1.547 15.430 1.00 97.06 92 ASN A N 1
ATOM 691 C CA . ASN A 1 92 ? -12.601 -3.001 15.433 1.00 97.06 92 ASN A CA 1
ATOM 692 C C . ASN A 1 92 ? -11.197 -3.500 15.024 1.00 97.06 92 ASN A C 1
ATOM 694 O O . ASN A 1 92 ? -10.890 -3.573 13.830 1.00 97.06 92 ASN A O 1
ATOM 698 N N . PRO A 1 93 ? -10.358 -3.941 15.978 1.00 96.38 93 PRO A N 1
ATOM 699 C CA . PRO A 1 93 ? -8.986 -4.368 15.690 1.00 96.38 93 PRO A CA 1
ATOM 700 C C . PRO A 1 93 ? -8.892 -5.667 14.870 1.00 96.38 93 PRO A C 1
ATOM 702 O O . PRO A 1 93 ? -7.809 -6.030 14.413 1.00 96.38 93 PRO A O 1
ATOM 705 N N . ASN A 1 94 ? -10.006 -6.376 14.660 1.00 96.31 94 ASN A N 1
ATOM 706 C CA . ASN A 1 94 ? -10.031 -7.595 13.850 1.00 96.31 94 ASN A CA 1
ATOM 707 C C . ASN A 1 94 ? -10.119 -7.316 12.342 1.00 96.31 94 ASN A C 1
ATOM 709 O O . ASN A 1 94 ? -9.949 -8.242 11.551 1.00 96.31 94 ASN A O 1
ATOM 713 N N . ILE A 1 95 ? -10.390 -6.074 11.932 1.00 97.81 95 ILE A N 1
ATOM 714 C CA . ILE A 1 95 ? -10.410 -5.700 10.516 1.00 97.81 95 ILE A CA 1
ATOM 715 C C . ILE A 1 95 ? -8.968 -5.579 10.019 1.00 97.81 95 ILE A C 1
ATOM 717 O O . ILE A 1 95 ? -8.179 -4.808 10.564 1.00 97.81 95 ILE A O 1
ATOM 721 N N . LEU A 1 96 ? -8.636 -6.348 8.980 1.00 98.06 96 LEU A N 1
ATOM 722 C CA . LEU A 1 96 ? -7.318 -6.327 8.353 1.00 98.06 96 LEU A CA 1
ATOM 723 C C . LEU A 1 96 ? -7.142 -5.052 7.518 1.00 98.06 96 LEU A C 1
ATOM 725 O O . LEU A 1 96 ? -8.028 -4.679 6.740 1.00 98.06 96 LEU A O 1
ATOM 729 N N . ILE A 1 97 ? -5.976 -4.418 7.643 1.00 98.50 97 ILE A N 1
ATOM 730 C CA . ILE A 1 97 ? -5.545 -3.318 6.772 1.00 98.50 97 ILE A CA 1
ATOM 731 C C . ILE A 1 97 ? -4.570 -3.863 5.727 1.00 98.50 97 ILE A C 1
ATOM 733 O O . ILE A 1 97 ? -3.569 -4.486 6.074 1.00 98.50 97 ILE A O 1
ATOM 737 N N . MET A 1 98 ? -4.832 -3.587 4.452 1.00 98.56 98 MET A N 1
ATOM 738 C CA . MET A 1 98 ? -3.894 -3.822 3.356 1.00 98.56 98 MET A CA 1
ATOM 739 C C . MET A 1 98 ? -3.182 -2.515 3.031 1.00 98.56 98 MET A C 1
ATOM 741 O O . MET A 1 98 ? -3.796 -1.556 2.568 1.00 98.56 98 MET A O 1
ATOM 745 N N . LEU A 1 99 ? -1.893 -2.448 3.343 1.00 97.75 99 LEU A N 1
ATOM 746 C CA . LEU A 1 99 ? -1.130 -1.215 3.277 1.00 97.75 99 LEU A CA 1
ATOM 747 C C . LEU A 1 99 ? -0.238 -1.168 2.036 1.00 97.75 99 LEU A C 1
ATOM 749 O O . LEU A 1 99 ? 0.813 -1.807 2.004 1.00 97.75 99 LEU A O 1
ATOM 753 N N . GLN A 1 100 ? -0.612 -0.329 1.073 1.00 96.69 100 GLN A N 1
ATOM 754 C CA . GLN A 1 100 ? 0.206 -0.009 -0.095 1.00 96.69 100 GLN A CA 1
ATOM 755 C C . GLN A 1 100 ? 1.149 1.166 0.229 1.00 96.69 100 GLN A C 1
ATOM 757 O O . GLN A 1 100 ? 0.723 2.261 0.610 1.00 96.69 100 GLN A O 1
ATOM 762 N N . GLY A 1 101 ? 2.457 0.919 0.129 1.00 90.88 101 GLY A N 1
ATOM 763 C CA . GLY A 1 101 ? 3.526 1.801 0.610 1.00 90.88 101 GLY A CA 1
ATOM 764 C C . GLY A 1 101 ? 4.198 2.686 -0.434 1.00 90.88 101 GLY A C 1
ATOM 765 O O . GLY A 1 101 ? 5.378 2.999 -0.263 1.00 90.88 101 GLY A O 1
ATOM 766 N N . SER A 1 102 ? 3.514 3.046 -1.523 1.00 94.88 102 SER A N 1
ATOM 767 C CA . SER A 1 102 ? 4.171 3.436 -2.779 1.00 94.88 102 SER A CA 1
ATOM 768 C C . SER A 1 102 ? 5.018 2.265 -3.302 1.00 94.88 102 SER A C 1
ATOM 770 O O . SER A 1 102 ? 4.560 1.128 -3.267 1.00 94.88 102 SER A O 1
ATOM 772 N N . PHE A 1 103 ? 6.246 2.501 -3.757 1.00 95.31 103 PHE A N 1
ATOM 773 C CA . PHE A 1 103 ? 7.115 1.461 -4.325 1.00 95.31 103 PHE A CA 1
ATOM 774 C C . PHE A 1 103 ? 8.280 1.045 -3.407 1.00 95.31 103 PHE A C 1
ATOM 776 O O . PHE A 1 103 ? 9.222 0.428 -3.880 1.00 95.31 103 PHE A O 1
ATOM 783 N N . ARG A 1 104 ? 8.221 1.364 -2.099 1.00 93.06 104 ARG A N 1
ATOM 784 C CA . ARG A 1 104 ? 9.325 1.131 -1.134 1.00 93.06 104 ARG A CA 1
ATOM 785 C C . ARG A 1 104 ? 9.238 -0.181 -0.330 1.00 93.06 104 ARG A C 1
ATOM 787 O O . ARG A 1 104 ? 10.152 -0.496 0.429 1.00 93.06 104 ARG A O 1
ATOM 794 N N . GLY A 1 105 ? 8.147 -0.935 -0.482 1.00 93.06 105 GLY A N 1
ATOM 795 C CA . GLY A 1 105 ? 7.980 -2.290 0.063 1.00 93.06 105 GLY A CA 1
ATOM 796 C C . GLY A 1 105 ? 7.966 -2.423 1.596 1.00 93.06 105 GLY A C 1
ATOM 797 O O . GLY A 1 105 ? 7.948 -1.444 2.348 1.00 93.06 105 GLY A O 1
ATOM 798 N N . GLU A 1 106 ? 7.966 -3.679 2.061 1.00 97.25 106 GLU A N 1
ATOM 799 C CA . GLU A 1 106 ? 7.843 -4.042 3.482 1.00 97.25 106 GLU A CA 1
ATOM 800 C C . GLU A 1 106 ? 9.020 -3.537 4.317 1.00 97.25 106 GLU A C 1
ATOM 802 O O . GLU A 1 106 ? 8.805 -2.884 5.337 1.00 97.25 106 GLU A O 1
ATOM 807 N N . ALA A 1 107 ? 10.256 -3.741 3.852 1.00 96.50 107 ALA A N 1
ATOM 808 C CA . ALA A 1 107 ? 11.456 -3.424 4.627 1.00 96.50 107 ALA A CA 1
ATOM 809 C C . ALA A 1 107 ? 11.571 -1.927 4.971 1.00 96.50 107 ALA A C 1
ATOM 811 O O . ALA A 1 107 ? 12.117 -1.555 6.013 1.00 96.50 107 ALA A O 1
ATOM 812 N N . PHE A 1 108 ? 11.040 -1.047 4.116 1.00 95.81 108 PHE A N 1
ATOM 813 C CA . PHE A 1 108 ? 10.990 0.386 4.390 1.00 95.81 108 PHE A CA 1
ATOM 814 C C . PHE A 1 108 ? 9.923 0.744 5.432 1.00 95.81 108 PHE A C 1
ATOM 816 O O . PHE A 1 108 ? 10.166 1.606 6.290 1.00 95.81 108 PHE A O 1
ATOM 823 N N . LEU A 1 109 ? 8.745 0.120 5.343 1.00 96.62 109 LEU A N 1
ATOM 824 C CA . LEU A 1 109 ? 7.585 0.428 6.177 1.00 96.62 109 LEU A CA 1
ATOM 825 C C . LEU A 1 109 ? 7.662 -0.216 7.562 1.00 96.62 109 LEU A C 1
ATOM 827 O O . LEU A 1 109 ? 7.413 0.471 8.550 1.00 96.62 109 LEU A O 1
ATOM 831 N N . ALA A 1 110 ? 8.046 -1.489 7.645 1.00 97.50 110 ALA A N 1
ATOM 832 C CA . ALA A 1 110 ? 8.057 -2.296 8.861 1.00 97.50 110 ALA A CA 1
ATOM 833 C C . ALA A 1 110 ? 8.621 -1.586 10.108 1.00 97.50 110 ALA A C 1
ATOM 835 O O . ALA A 1 110 ? 7.914 -1.527 11.114 1.00 97.50 110 ALA A O 1
ATOM 836 N N . PRO A 1 111 ? 9.814 -0.951 10.079 1.00 97.75 111 PRO A N 1
ATOM 837 C CA . PRO A 1 111 ? 10.372 -0.294 11.266 1.00 97.75 111 PRO A CA 1
ATOM 838 C C . PRO A 1 111 ? 9.610 0.965 11.722 1.00 97.75 111 PRO A C 1
ATOM 840 O O . PRO A 1 111 ? 9.977 1.566 12.728 1.00 97.75 111 PRO A O 1
ATOM 843 N N . LYS A 1 112 ? 8.595 1.413 10.973 1.00 97.75 112 LYS A N 1
ATOM 844 C CA . LYS A 1 112 ? 7.795 2.621 11.246 1.00 97.75 112 LYS A CA 1
ATOM 845 C C . LYS A 1 112 ? 6.369 2.293 11.689 1.00 97.75 112 LYS A C 1
ATOM 847 O O . LYS A 1 112 ? 5.616 3.210 12.009 1.00 97.75 112 LYS A O 1
ATOM 852 N N . LEU A 1 113 ? 5.992 1.016 11.675 1.00 98.06 113 LEU A N 1
ATOM 853 C CA . LEU A 1 113 ? 4.645 0.550 11.980 1.00 98.06 113 LEU A CA 1
ATOM 854 C C . LEU A 1 113 ? 4.606 -0.101 13.370 1.00 98.06 113 LEU A C 1
ATOM 856 O O . LEU A 1 113 ? 5.579 -0.735 13.784 1.00 98.06 113 LEU A O 1
ATOM 860 N N . PRO A 1 114 ? 3.492 0.025 14.110 1.00 97.56 114 PRO A N 1
ATOM 861 C CA . PRO A 1 114 ? 3.343 -0.676 15.374 1.00 97.56 114 PRO A CA 1
ATOM 862 C C . PRO A 1 114 ? 3.207 -2.182 15.125 1.00 97.56 114 PRO A C 1
ATOM 864 O O . PRO A 1 114 ? 2.344 -2.612 14.365 1.00 97.56 114 PRO A O 1
ATOM 867 N N . LEU A 1 115 ? 4.019 -2.991 15.811 1.00 96.81 115 LEU A N 1
ATOM 868 C CA . LEU A 1 115 ? 4.020 -4.458 15.671 1.00 96.81 115 LEU A CA 1
ATOM 869 C C . LEU A 1 115 ? 2.680 -5.116 16.034 1.00 96.81 115 LEU A C 1
ATOM 871 O O . LEU A 1 115 ? 2.415 -6.241 15.629 1.00 96.81 115 LEU A O 1
ATOM 875 N N . SER A 1 116 ? 1.839 -4.430 16.809 1.00 96.00 116 SER A N 1
ATOM 876 C CA . SER A 1 116 ? 0.496 -4.894 17.162 1.0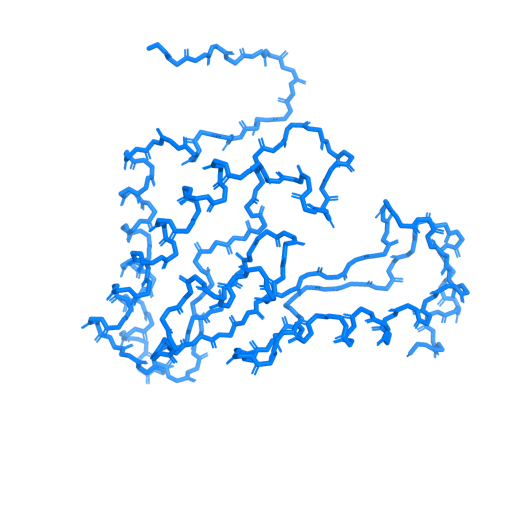0 96.00 116 SER A CA 1
ATOM 877 C C . SER A 1 116 ? -0.563 -4.581 16.101 1.00 96.00 116 SER A C 1
ATOM 879 O O . SER A 1 116 ? -1.726 -4.922 16.307 1.00 96.00 116 SER A O 1
ATOM 881 N N . ALA A 1 117 ? -0.219 -3.891 15.008 1.00 96.75 117 ALA A N 1
ATOM 882 C CA . ALA A 1 117 ? -1.176 -3.602 13.949 1.00 96.75 117 ALA A CA 1
ATOM 883 C C . ALA A 1 117 ? -1.563 -4.873 13.188 1.00 96.75 117 ALA A C 1
ATOM 885 O O . ALA A 1 117 ? -0.707 -5.632 12.736 1.00 96.75 117 ALA A O 1
ATOM 886 N N . ASN A 1 118 ? -2.867 -5.059 12.991 1.00 97.69 118 ASN A N 1
ATOM 887 C CA . ASN A 1 118 ? -3.414 -6.115 12.149 1.00 97.69 118 ASN A CA 1
ATOM 888 C C . ASN A 1 118 ? -3.352 -5.681 10.676 1.00 97.69 118 ASN A C 1
ATOM 890 O O . ASN A 1 118 ? -4.310 -5.115 10.141 1.00 97.69 118 ASN A O 1
ATOM 894 N N . LEU A 1 119 ? -2.190 -5.868 10.044 1.00 97.62 119 LEU A N 1
ATOM 895 C CA . LEU A 1 119 ? -1.952 -5.426 8.671 1.00 97.62 119 LEU A CA 1
ATOM 896 C C . LEU A 1 119 ? -1.190 -6.444 7.816 1.00 97.62 119 LEU A C 1
ATOM 898 O O . LEU A 1 119 ? -0.466 -7.302 8.321 1.00 97.62 119 LEU A O 1
ATOM 902 N N . VAL A 1 120 ? -1.346 -6.290 6.503 1.00 98.38 120 VAL A N 1
ATOM 903 C CA . VAL A 1 120 ? -0.561 -6.924 5.438 1.00 98.38 120 VAL A CA 1
ATOM 904 C C . VAL A 1 120 ? 0.009 -5.822 4.545 1.00 98.38 120 VAL A C 1
ATOM 906 O O . VAL A 1 120 ? -0.671 -4.829 4.280 1.00 98.38 120 VAL A O 1
ATOM 909 N N . ILE A 1 121 ? 1.253 -5.963 4.092 1.00 98.50 121 ILE A N 1
ATOM 910 C CA . ILE A 1 121 ? 1.855 -5.036 3.130 1.00 98.50 121 ILE A CA 1
ATOM 911 C C . ILE A 1 121 ? 1.453 -5.435 1.717 1.00 98.50 121 ILE A C 1
ATOM 913 O O . ILE A 1 121 ? 1.624 -6.585 1.320 1.00 98.50 121 ILE A O 1
ATOM 917 N N . ASP A 1 122 ? 0.959 -4.466 0.961 1.00 98.50 122 ASP A N 1
ATOM 918 C CA . ASP A 1 122 ? 0.615 -4.614 -0.444 1.00 98.50 122 ASP A CA 1
ATOM 919 C C . ASP A 1 122 ? 1.775 -4.161 -1.332 1.00 98.50 122 ASP A C 1
ATOM 921 O O . ASP A 1 122 ? 2.267 -3.033 -1.219 1.00 98.50 122 ASP A O 1
ATOM 925 N N . THR A 1 123 ? 2.237 -5.065 -2.192 1.00 97.56 123 THR A N 1
ATOM 926 C CA . THR A 1 123 ? 3.322 -4.832 -3.146 1.00 97.56 123 THR A CA 1
ATOM 927 C C . THR A 1 123 ? 2.816 -5.023 -4.567 1.00 97.56 123 THR A C 1
ATOM 929 O O . THR A 1 123 ? 2.227 -6.049 -4.896 1.00 97.56 123 THR A O 1
ATOM 932 N N . HIS A 1 124 ? 3.089 -4.047 -5.428 1.00 97.12 124 HIS A N 1
ATOM 933 C CA . HIS A 1 124 ? 2.728 -4.098 -6.840 1.00 97.12 124 HIS A CA 1
ATOM 934 C C . HIS A 1 124 ? 3.965 -4.407 -7.676 1.00 97.12 124 HIS A C 1
ATOM 936 O O . HIS A 1 124 ? 4.999 -3.755 -7.512 1.00 97.12 124 HIS A O 1
ATOM 942 N N . ILE A 1 125 ? 3.875 -5.397 -8.563 1.00 94.00 125 ILE A N 1
ATOM 943 C CA . ILE A 1 125 ? 5.010 -5.850 -9.371 1.00 94.00 125 ILE A CA 1
ATOM 944 C C . ILE A 1 125 ? 4.609 -5.898 -10.840 1.00 94.00 125 ILE A C 1
ATOM 946 O O . ILE A 1 125 ? 3.785 -6.709 -11.258 1.00 94.00 125 ILE A O 1
ATOM 950 N N . TYR A 1 126 ? 5.250 -5.056 -11.644 1.00 93.44 126 TYR A N 1
ATOM 951 C CA . TYR A 1 126 ? 5.002 -4.965 -13.076 1.00 93.44 126 TYR A CA 1
ATOM 952 C C . TYR A 1 126 ? 6.294 -5.054 -13.888 1.00 93.44 126 TYR A C 1
ATOM 954 O O . TYR A 1 126 ? 7.394 -4.789 -13.394 1.00 93.44 126 TYR A O 1
ATOM 962 N N . TYR A 1 127 ? 6.132 -5.434 -15.156 1.00 91.06 127 TYR A N 1
ATOM 963 C CA . TYR A 1 127 ? 7.218 -5.731 -16.094 1.00 91.06 127 TYR A CA 1
ATOM 964 C C . TYR A 1 127 ? 7.118 -4.907 -17.394 1.00 91.06 127 TYR A C 1
ATOM 966 O O . TYR A 1 127 ? 8.037 -4.891 -18.208 1.00 91.06 127 TYR A O 1
ATOM 974 N N . PHE A 1 128 ? 6.029 -4.165 -17.596 1.00 91.12 128 PHE A N 1
ATOM 975 C CA . PHE A 1 128 ? 5.746 -3.501 -18.871 1.00 91.12 128 PHE A CA 1
ATOM 976 C C . PHE A 1 128 ? 6.489 -2.171 -19.078 1.00 91.12 128 PHE A C 1
ATOM 978 O O . PHE A 1 128 ? 6.448 -1.624 -20.178 1.00 91.12 128 PHE A O 1
ATOM 985 N N . ALA A 1 129 ? 7.149 -1.627 -18.051 1.00 89.31 129 ALA A N 1
ATOM 986 C CA . ALA A 1 129 ? 7.872 -0.361 -18.146 1.00 89.31 129 ALA A CA 1
ATOM 987 C C . ALA A 1 129 ? 9.010 -0.249 -17.122 1.00 89.31 129 ALA A C 1
ATOM 989 O O . ALA A 1 129 ? 8.869 -0.675 -15.977 1.00 89.31 129 ALA A O 1
ATOM 990 N N . GLY A 1 130 ? 10.113 0.393 -17.522 1.00 85.75 130 GLY A N 1
ATOM 991 C CA . GLY A 1 130 ? 11.180 0.843 -16.620 1.00 85.75 130 GLY A CA 1
ATOM 992 C C . GLY A 1 130 ? 12.123 -0.255 -16.125 1.00 85.75 130 GLY A C 1
ATOM 993 O O . GLY A 1 130 ? 12.961 0.013 -15.265 1.00 85.75 130 GLY A O 1
ATOM 994 N N . ARG A 1 131 ? 12.009 -1.477 -16.656 1.00 85.38 131 ARG A N 1
ATOM 995 C CA . ARG A 1 131 ? 12.786 -2.649 -16.207 1.00 85.38 131 ARG A CA 1
ATOM 996 C C . ARG A 1 131 ? 13.590 -3.305 -17.320 1.00 85.38 131 ARG A C 1
ATOM 998 O O . ARG A 1 131 ? 14.354 -4.224 -17.043 1.00 85.38 131 ARG A O 1
ATOM 1005 N N . ALA A 1 132 ? 13.418 -2.841 -18.557 1.00 87.75 132 ALA A N 1
ATOM 1006 C CA . ALA A 1 132 ? 14.059 -3.374 -19.7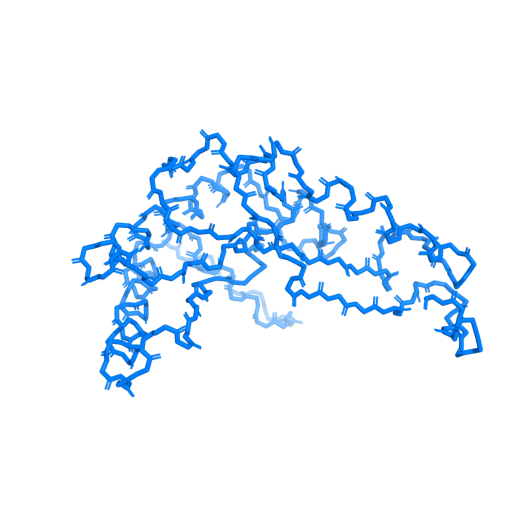49 1.00 87.75 132 ALA A CA 1
ATOM 1007 C C . ALA A 1 132 ? 13.909 -4.897 -19.899 1.00 87.75 132 ALA A C 1
ATOM 1009 O O . ALA A 1 132 ? 14.798 -5.569 -20.419 1.00 87.75 132 ALA A O 1
ATOM 1010 N N . CYS A 1 133 ? 12.791 -5.444 -19.424 1.00 88.38 133 CYS A N 1
ATOM 1011 C CA . CYS A 1 133 ? 12.554 -6.876 -19.457 1.00 88.38 133 CYS A CA 1
ATOM 1012 C C . CYS A 1 133 ? 11.823 -7.285 -20.738 1.00 88.38 133 CYS A C 1
ATOM 1014 O O . CYS A 1 133 ? 11.059 -6.516 -21.332 1.00 88.38 133 CYS A O 1
ATOM 1016 N N . ASP A 1 134 ? 12.044 -8.527 -21.146 1.00 88.94 134 ASP A N 1
ATOM 1017 C CA . ASP A 1 134 ? 11.324 -9.156 -22.237 1.00 88.94 134 ASP A CA 1
ATOM 1018 C C . ASP A 1 134 ? 10.713 -10.499 -21.834 1.00 88.94 134 ASP A C 1
ATOM 1020 O O . ASP A 1 134 ? 10.844 -10.955 -20.698 1.00 88.94 134 ASP A O 1
ATOM 1024 N N . SER A 1 135 ? 10.019 -11.146 -22.771 1.00 86.50 135 SER A N 1
ATOM 1025 C CA . SER A 1 135 ? 9.367 -12.430 -22.504 1.00 86.50 135 SER A CA 1
ATOM 1026 C C . SER A 1 135 ? 10.321 -13.584 -22.159 1.00 86.50 135 SER A C 1
ATOM 1028 O O . SER A 1 135 ? 9.844 -14.593 -21.649 1.00 86.50 135 SER A O 1
ATOM 1030 N N . ASP A 1 136 ? 11.630 -13.453 -22.402 1.00 82.44 136 ASP A N 1
ATOM 1031 C CA . ASP A 1 136 ? 12.636 -14.431 -21.956 1.00 82.44 136 ASP A CA 1
ATOM 1032 C C . ASP A 1 136 ? 13.194 -14.066 -20.563 1.00 82.44 136 ASP A C 1
ATOM 1034 O O . ASP A 1 136 ? 13.705 -14.923 -19.845 1.00 82.44 136 ASP A O 1
ATOM 1038 N N . SER A 1 137 ? 13.032 -12.804 -20.153 1.00 70.50 137 SER A N 1
ATOM 1039 C CA . SER A 1 137 ? 13.430 -12.241 -18.856 1.00 70.50 137 SER A CA 1
ATOM 1040 C C . SER A 1 137 ? 12.395 -12.456 -17.740 1.00 70.50 137 SER A C 1
ATOM 1042 O O . SER A 1 137 ? 12.662 -12.129 -16.587 1.00 70.50 137 SER A O 1
ATOM 1044 N N . VAL A 1 138 ? 11.220 -13.025 -18.036 1.00 65.81 138 VAL A N 1
ATOM 1045 C CA . VAL A 1 138 ? 10.141 -13.233 -17.048 1.00 65.81 138 VAL A CA 1
ATOM 1046 C C . VAL A 1 138 ? 10.527 -14.048 -15.792 1.00 65.81 138 VAL A C 1
ATOM 1048 O O . VAL A 1 138 ? 9.899 -13.829 -14.752 1.00 65.81 138 VAL A O 1
ATOM 1051 N N . PRO A 1 139 ? 11.583 -14.893 -15.762 1.00 69.06 139 PRO A N 1
ATOM 1052 C CA . PRO A 1 139 ? 12.036 -15.496 -14.505 1.00 69.06 139 PRO A CA 1
ATOM 1053 C C . PRO A 1 139 ? 12.387 -14.509 -13.365 1.00 69.06 139 PRO A C 1
ATOM 1055 O O . PRO A 1 139 ? 12.590 -14.959 -12.237 1.00 69.06 139 PRO A O 1
ATOM 1058 N N . LEU A 1 140 ? 12.398 -13.187 -13.602 1.00 80.62 140 LEU A N 1
ATOM 1059 C CA . LEU A 1 140 ? 12.474 -12.135 -12.573 1.00 80.62 140 LEU A CA 1
ATOM 1060 C C . LEU A 1 140 ? 11.351 -12.185 -11.518 1.00 80.62 140 LEU A C 1
ATOM 1062 O O . LEU A 1 140 ? 11.561 -11.714 -10.403 1.00 80.62 140 LEU A O 1
ATOM 1066 N N . ILE A 1 141 ? 10.199 -12.808 -11.804 1.00 85.81 141 ILE A N 1
ATOM 1067 C CA . ILE A 1 141 ? 9.102 -12.959 -10.825 1.00 85.81 141 ILE A CA 1
ATOM 1068 C C . ILE A 1 141 ? 9.593 -13.608 -9.527 1.00 85.81 141 ILE A C 1
ATOM 1070 O O . ILE A 1 141 ? 9.231 -13.183 -8.431 1.00 85.81 141 ILE A O 1
ATOM 1074 N N . LEU A 1 142 ? 10.454 -14.623 -9.629 1.00 87.25 142 LEU A N 1
ATOM 1075 C CA . LEU A 1 142 ? 10.970 -15.321 -8.453 1.00 87.25 142 LEU A CA 1
ATOM 1076 C C . LEU A 1 142 ? 11.893 -14.443 -7.605 1.00 87.25 142 LEU A C 1
ATOM 1078 O O . LEU A 1 142 ? 11.960 -14.629 -6.390 1.00 87.25 142 LEU A O 1
ATOM 1082 N N . GLU A 1 143 ? 12.631 -13.529 -8.231 1.00 89.44 143 GLU A N 1
ATOM 1083 C CA . GLU A 1 143 ? 13.473 -12.569 -7.523 1.00 89.44 143 GLU A CA 1
ATOM 1084 C C . GLU A 1 143 ? 12.613 -11.517 -6.827 1.00 89.44 143 GLU A C 1
ATOM 1086 O O . GLU A 1 143 ? 12.783 -11.296 -5.628 1.00 89.44 143 GLU A O 1
ATOM 1091 N N . ASP A 1 144 ? 11.632 -10.954 -7.534 1.00 91.62 144 ASP A N 1
ATOM 1092 C CA . ASP A 1 144 ? 10.745 -9.934 -6.978 1.00 91.62 144 ASP A CA 1
ATOM 1093 C C . ASP A 1 144 ? 9.937 -10.468 -5.796 1.00 91.62 144 ASP A C 1
ATOM 1095 O O . ASP A 1 144 ? 9.834 -9.799 -4.773 1.00 91.62 144 ASP A O 1
ATOM 1099 N N . VAL A 1 145 ? 9.419 -11.699 -5.881 1.00 90.69 145 VAL A N 1
ATOM 1100 C CA . VAL A 1 145 ? 8.685 -12.325 -4.771 1.00 90.69 145 VAL A CA 1
ATOM 1101 C C . VAL A 1 145 ? 9.587 -12.528 -3.552 1.00 90.69 145 VAL A C 1
ATOM 1103 O O . VAL A 1 145 ? 9.143 -12.302 -2.428 1.00 90.69 145 VAL A O 1
ATOM 1106 N N . LYS A 1 146 ? 10.856 -12.917 -3.743 1.00 92.12 146 LYS A N 1
ATOM 1107 C CA . LYS A 1 146 ? 11.818 -13.031 -2.633 1.00 92.12 146 LYS A CA 1
ATOM 1108 C C . LYS A 1 146 ? 12.141 -11.667 -2.036 1.00 92.12 146 LYS A C 1
ATOM 1110 O O . LYS A 1 146 ? 12.215 -11.542 -0.820 1.00 92.12 146 LYS A O 1
ATOM 1115 N N . HIS A 1 147 ? 12.327 -10.654 -2.877 1.00 92.75 147 HIS A N 1
ATOM 1116 C CA . HIS A 1 147 ? 12.639 -9.305 -2.423 1.00 92.75 147 HIS A CA 1
ATOM 1117 C C . HIS A 1 147 ? 11.461 -8.661 -1.680 1.00 92.75 147 HIS A C 1
ATOM 1119 O O . HIS A 1 147 ? 11.658 -8.038 -0.637 1.00 92.75 147 HIS A O 1
ATOM 1125 N N . ALA A 1 148 ? 10.234 -8.867 -2.166 1.00 94.81 148 ALA A N 1
ATOM 1126 C CA . ALA A 1 148 ? 9.013 -8.309 -1.591 1.00 94.81 148 ALA A CA 1
ATOM 1127 C C . ALA A 1 148 ? 8.806 -8.711 -0.124 1.00 94.81 148 ALA A C 1
ATOM 1129 O O . ALA A 1 148 ? 8.255 -7.925 0.639 1.00 94.81 148 ALA A O 1
ATOM 1130 N N . GLN A 1 149 ? 9.295 -9.888 0.291 1.00 94.12 149 GLN A N 1
ATOM 1131 C CA . GLN A 1 149 ? 9.216 -10.364 1.679 1.00 94.12 149 GLN A CA 1
ATOM 1132 C C . GLN A 1 149 ? 9.913 -9.436 2.689 1.00 94.12 149 GLN A C 1
ATOM 1134 O O . GLN A 1 149 ? 9.553 -9.439 3.868 1.00 94.12 149 GLN A O 1
ATOM 1139 N N . GLY A 1 150 ? 10.887 -8.639 2.237 1.00 94.69 150 GLY A N 1
ATOM 1140 C CA . GLY A 1 150 ? 11.560 -7.634 3.051 1.00 94.69 150 GLY A CA 1
ATOM 1141 C C . GLY A 1 150 ? 12.189 -8.211 4.322 1.00 94.69 150 GLY A C 1
ATOM 1142 O O . GLY A 1 150 ? 13.077 -9.057 4.275 1.00 94.69 150 GLY A O 1
ATOM 1143 N N . SER A 1 151 ? 11.748 -7.703 5.469 1.00 95.38 151 SER A N 1
ATOM 1144 C CA . SER A 1 151 ? 12.220 -8.059 6.809 1.00 95.38 151 SER A CA 1
ATOM 1145 C C . SER A 1 151 ? 11.448 -9.207 7.466 1.00 95.38 151 SER A C 1
ATOM 1147 O O . SER A 1 151 ? 11.840 -9.646 8.546 1.00 95.38 151 SER A O 1
ATOM 1149 N N . HIS A 1 152 ? 10.375 -9.699 6.834 1.00 95.44 152 HIS A N 1
ATOM 1150 C CA . HIS A 1 152 ? 9.434 -10.671 7.405 1.00 95.44 152 HIS A CA 1
ATOM 1151 C C . HIS A 1 152 ? 8.758 -10.213 8.712 1.00 95.44 152 HIS A C 1
ATOM 1153 O O . HIS A 1 152 ? 8.290 -11.050 9.487 1.00 95.44 152 HIS A O 1
ATOM 1159 N N . THR A 1 153 ? 8.702 -8.904 8.977 1.00 97.50 153 THR A N 1
ATOM 1160 C CA . THR A 1 153 ? 8.029 -8.362 10.166 1.00 97.50 153 THR A CA 1
ATOM 1161 C C . THR A 1 153 ? 6.517 -8.407 9.980 1.00 97.50 153 THR A C 1
ATOM 1163 O O . THR A 1 153 ? 5.791 -8.800 10.893 1.00 97.50 153 THR A O 1
ATOM 1166 N N . PHE A 1 154 ? 6.048 -8.040 8.787 1.00 98.19 154 PHE A N 1
ATOM 1167 C CA . PHE A 1 154 ? 4.645 -8.119 8.401 1.00 98.19 154 PHE A CA 1
ATOM 1168 C C . PHE A 1 154 ? 4.445 -9.076 7.217 1.00 98.19 154 PHE A C 1
ATOM 1170 O O . PHE A 1 154 ? 5.333 -9.205 6.370 1.00 98.19 154 PHE A O 1
ATOM 1177 N N . PRO A 1 155 ? 3.281 -9.747 7.117 1.00 97.94 155 PRO A N 1
ATOM 1178 C CA . PRO A 1 155 ? 2.917 -10.490 5.918 1.00 97.94 155 PRO A CA 1
ATOM 1179 C C . PRO A 1 155 ? 2.895 -9.573 4.692 1.00 97.94 155 PRO A C 1
ATOM 1181 O O . PRO A 1 155 ? 2.562 -8.392 4.797 1.00 97.94 155 PRO A O 1
ATOM 1184 N N . VAL A 1 156 ? 3.190 -10.141 3.524 1.00 98.25 156 VAL A N 1
ATOM 1185 C CA . VAL A 1 156 ? 3.190 -9.428 2.243 1.00 98.25 156 VAL A CA 1
ATOM 1186 C C . VAL A 1 156 ? 2.221 -10.110 1.289 1.00 98.25 156 VAL A C 1
ATOM 1188 O O . VAL A 1 156 ? 2.206 -11.338 1.182 1.00 98.25 156 VAL A O 1
ATOM 1191 N N . MET A 1 157 ? 1.429 -9.310 0.585 1.00 97.75 157 MET A N 1
ATOM 1192 C CA . MET A 1 157 ? 0.576 -9.727 -0.517 1.00 97.75 157 MET A CA 1
ATOM 1193 C C . MET A 1 157 ? 1.013 -8.997 -1.786 1.00 97.75 157 MET A C 1
ATOM 1195 O O . MET A 1 157 ? 1.290 -7.800 -1.753 1.00 97.75 157 MET A O 1
ATOM 1199 N N . ILE A 1 158 ? 1.071 -9.720 -2.905 1.00 97.56 158 ILE A N 1
ATOM 1200 C CA . ILE A 1 158 ? 1.228 -9.098 -4.221 1.00 97.56 158 ILE A CA 1
ATOM 1201 C C . ILE A 1 158 ? -0.173 -8.707 -4.705 1.00 97.56 158 ILE A C 1
ATOM 1203 O O . ILE A 1 158 ? -0.874 -9.552 -5.267 1.00 97.56 158 ILE A O 1
ATOM 1207 N N . GLY A 1 159 ? -0.625 -7.488 -4.392 1.00 97.56 159 GLY A N 1
ATOM 1208 C CA . GLY A 1 159 ? -1.991 -7.038 -4.688 1.00 97.56 159 GLY A CA 1
ATOM 1209 C C . GLY A 1 159 ? -2.221 -6.741 -6.164 1.00 97.56 159 GLY A C 1
ATOM 1210 O O . GLY A 1 159 ? -3.308 -7.001 -6.680 1.00 97.56 159 GLY A O 1
ATOM 1211 N N . GLU A 1 160 ? -1.177 -6.314 -6.874 1.00 97.62 160 GLU A N 1
ATOM 1212 C CA . GLU A 1 160 ? -1.231 -6.069 -8.310 1.00 97.62 160 GLU A CA 1
ATOM 1213 C C . GLU A 1 160 ? -0.005 -6.614 -9.044 1.00 97.62 160 GLU A C 1
ATOM 1215 O O . GLU A 1 160 ? 1.140 -6.429 -8.625 1.00 97.62 160 GLU A O 1
ATOM 1220 N N . TRP A 1 161 ? -0.253 -7.277 -10.174 1.00 94.56 161 TRP A N 1
ATOM 1221 C CA . TRP A 1 161 ? 0.784 -7.718 -11.099 1.00 94.56 161 TRP A CA 1
ATOM 1222 C C . TRP A 1 161 ? 0.204 -8.067 -12.471 1.00 94.56 161 TRP A C 1
ATOM 1224 O O . TRP A 1 161 ? -0.986 -8.351 -12.623 1.00 94.56 161 TRP A O 1
ATOM 1234 N N . SER A 1 162 ? 1.058 -8.080 -13.492 1.00 91.38 162 SER A N 1
ATOM 1235 C CA . SER A 1 162 ? 0.733 -8.640 -14.806 1.00 91.38 162 SER A CA 1
ATOM 1236 C C . SER A 1 162 ? 1.993 -9.143 -15.503 1.00 91.38 162 SER A C 1
ATOM 1238 O O . SER A 1 162 ? 3.094 -8.735 -15.162 1.00 91.38 162 SER A O 1
ATOM 1240 N N . ILE A 1 163 ? 1.840 -10.024 -16.493 1.00 88.81 163 ILE A N 1
ATOM 1241 C CA . ILE A 1 163 ? 2.957 -10.644 -17.235 1.00 88.81 163 ILE A CA 1
ATOM 1242 C C . ILE A 1 163 ? 3.334 -9.896 -18.524 1.00 88.81 163 ILE A C 1
ATOM 1244 O O . ILE A 1 163 ? 4.027 -10.439 -19.384 1.00 88.81 163 ILE A O 1
ATOM 1248 N N . GLU A 1 164 ? 2.816 -8.685 -18.724 1.00 90.25 164 GLU A N 1
ATOM 1249 C CA . GLU A 1 164 ? 3.197 -7.855 -19.864 1.00 90.25 164 GLU A CA 1
ATOM 1250 C C . GLU A 1 164 ? 4.637 -7.357 -19.706 1.00 90.25 164 GLU A C 1
ATOM 1252 O O . GLU A 1 164 ? 4.976 -6.792 -18.673 1.00 90.25 164 GLU A O 1
ATOM 1257 N N . THR A 1 165 ? 5.470 -7.545 -20.733 1.00 91.25 165 THR A N 1
ATOM 1258 C CA . THR A 1 165 ? 6.883 -7.134 -20.724 1.00 91.25 165 THR A CA 1
ATOM 1259 C C . THR A 1 165 ? 7.120 -5.903 -21.593 1.00 91.25 165 THR A C 1
ATOM 1261 O O . THR A 1 165 ? 6.455 -5.723 -22.613 1.00 91.25 165 THR A O 1
ATOM 1264 N N . GLU A 1 166 ? 8.092 -5.075 -21.207 1.00 91.12 166 GLU A N 1
ATOM 1265 C CA . GLU A 1 166 ? 8.462 -3.838 -21.913 1.00 91.12 166 GLU A CA 1
ATOM 1266 C C . GLU A 1 166 ? 8.926 -4.106 -23.353 1.00 91.12 166 GLU A C 1
ATOM 1268 O O . GLU A 1 166 ? 8.528 -3.414 -24.293 1.00 91.12 166 GLU A O 1
ATOM 1273 N N . PHE A 1 167 ? 9.724 -5.157 -23.545 1.00 90.81 167 PHE A N 1
ATOM 1274 C CA . PHE A 1 167 ? 10.226 -5.563 -24.851 1.00 90.81 167 PHE A CA 1
ATOM 1275 C C . PHE A 1 167 ? 9.729 -6.954 -25.247 1.00 90.81 167 PHE A C 1
ATOM 1277 O O . PHE A 1 167 ? 9.390 -7.784 -24.405 1.00 90.81 167 PHE A O 1
ATOM 1284 N N . ASN A 1 168 ? 9.673 -7.207 -26.560 1.00 91.44 168 ASN A N 1
ATOM 1285 C CA . ASN A 1 168 ? 9.365 -8.508 -27.171 1.00 91.44 168 ASN A CA 1
ATOM 1286 C C . ASN A 1 168 ? 8.219 -9.284 -26.491 1.00 91.44 168 ASN A C 1
ATOM 1288 O O . ASN A 1 168 ? 8.334 -10.494 -26.292 1.00 91.44 168 ASN A O 1
ATOM 1292 N N . ASN A 1 169 ? 7.134 -8.586 -26.138 1.00 89.56 169 ASN A N 1
ATOM 1293 C CA . ASN A 1 169 ? 5.969 -9.119 -25.435 1.00 89.56 169 ASN A CA 1
ATOM 1294 C C . ASN A 1 169 ? 5.247 -10.189 -26.274 1.00 89.56 169 ASN A C 1
ATOM 1296 O O . ASN A 1 169 ? 4.354 -9.897 -27.074 1.00 89.56 169 ASN A O 1
ATOM 1300 N N . ARG A 1 170 ? 5.664 -11.448 -26.122 1.00 88.00 170 ARG A N 1
ATOM 1301 C CA . ARG A 1 170 ? 5.216 -12.580 -26.937 1.00 88.00 170 ARG A CA 1
ATOM 1302 C C . ARG A 1 170 ? 4.139 -13.368 -26.215 1.00 88.00 170 ARG A C 1
ATOM 1304 O O . ARG A 1 170 ? 4.347 -13.904 -25.132 1.00 88.00 170 ARG A O 1
ATOM 1311 N N . ARG A 1 171 ? 2.991 -13.525 -26.878 1.00 85.56 171 ARG A N 1
ATOM 1312 C CA . ARG A 1 171 ? 1.868 -14.324 -26.367 1.00 85.56 171 ARG A CA 1
ATOM 1313 C C . ARG A 1 171 ? 2.261 -15.771 -26.059 1.00 85.56 171 ARG A C 1
ATOM 1315 O O . ARG A 1 171 ? 1.773 -16.319 -25.077 1.00 85.56 171 ARG A O 1
ATOM 1322 N N . ASP A 1 172 ? 3.104 -16.385 -26.886 1.00 85.62 172 ASP A N 1
ATOM 1323 C CA . ASP A 1 172 ? 3.443 -17.805 -26.744 1.00 85.62 172 ASP A CA 1
ATOM 1324 C C . ASP A 1 172 ? 4.337 -18.087 -25.532 1.00 85.62 172 ASP A C 1
ATOM 1326 O O . ASP A 1 172 ? 4.136 -19.096 -24.858 1.00 85.62 172 ASP A O 1
ATOM 1330 N N . SER A 1 173 ? 5.241 -17.164 -25.190 1.00 80.19 173 SER A N 1
ATOM 1331 C CA . SER A 1 173 ? 6.096 -17.262 -23.999 1.00 80.19 173 SER A CA 1
ATOM 1332 C C . SER A 1 173 ? 5.297 -17.210 -22.693 1.00 80.19 173 SER A C 1
ATOM 1334 O O . SER A 1 173 ? 5.687 -17.820 -21.704 1.00 80.19 173 SER A O 1
ATOM 1336 N N . ARG A 1 174 ? 4.121 -16.565 -22.688 1.00 72.88 174 ARG A N 1
ATOM 1337 C CA . ARG A 1 174 ? 3.267 -16.441 -21.491 1.00 72.88 174 ARG A CA 1
ATOM 1338 C C . ARG A 1 174 ? 2.753 -17.773 -20.944 1.00 72.88 174 ARG A C 1
ATOM 1340 O O . ARG A 1 174 ? 2.330 -17.831 -19.800 1.00 72.88 174 ARG A O 1
ATOM 1347 N N . LYS A 1 175 ? 2.754 -18.837 -21.753 1.00 71.69 175 LYS A N 1
ATOM 1348 C CA . LYS A 1 175 ? 2.326 -20.182 -21.327 1.00 71.69 175 LYS A CA 1
ATOM 1349 C C . LYS A 1 175 ? 3.382 -20.920 -20.497 1.00 71.69 175 LYS A C 1
ATOM 1351 O O . LYS A 1 175 ? 3.110 -22.029 -20.053 1.00 71.69 175 LYS A O 1
ATOM 1356 N N . GLN A 1 176 ? 4.587 -20.361 -20.387 1.00 68.81 176 GLN A N 1
ATOM 1357 C CA . GLN A 1 176 ? 5.742 -20.991 -19.742 1.00 68.81 176 GLN A CA 1
ATOM 1358 C C . GLN A 1 176 ? 6.058 -20.399 -18.359 1.00 68.81 176 GLN A C 1
ATOM 1360 O O . GLN A 1 176 ? 7.025 -20.832 -17.738 1.00 68.81 176 GLN A O 1
ATOM 1365 N N . ILE A 1 177 ? 5.272 -19.411 -17.917 1.00 63.19 177 ILE A N 1
ATOM 1366 C CA . ILE A 1 177 ? 5.385 -18.722 -16.624 1.00 63.19 177 ILE A CA 1
ATOM 1367 C C . ILE A 1 177 ? 4.575 -19.479 -15.574 1.00 63.19 177 ILE A C 1
ATOM 1369 O O . ILE A 1 177 ? 3.423 -19.851 -15.901 1.00 63.19 177 ILE A O 1
#

Secondary structure (DSSP, 8-state):
-PPPPPTTS----GGGTT-HHHHHHHHHHHHHHHHHHHHSS-GGG-EE----S----S-GGGTTSGGGS-HHHHHHHHHHHHHHHHHHHHH-TTSEEEEE-TTSHHHHHGGGS-TT--EEEEEEEEESSSS--BTTSGGGHHHHHHHHTTTSSS-EEEEEEEEEESBS--TTGGGG-

Radius of gyration: 18.22 Å; chains: 1; bounding box: 37×52×45 Å

pLDDT: mean 88.84, std 15.97, range [30.91, 98.62]